Protein AF-A0A4Q2KA83-F1 (afdb_monomer_lite)

Structure (mmCIF, N/CA/C/O backbone):
data_AF-A0A4Q2KA83-F1
#
_entry.id   AF-A0A4Q2KA83-F1
#
loop_
_atom_site.group_PDB
_atom_site.id
_atom_site.type_symbol
_atom_site.label_atom_id
_atom_site.label_alt_id
_atom_site.label_comp_id
_atom_site.label_asym_id
_atom_site.label_entity_id
_atom_site.label_seq_id
_atom_site.pdbx_PDB_ins_code
_atom_site.Cartn_x
_atom_site.Cartn_y
_atom_site.Cartn_z
_atom_site.occupancy
_atom_site.B_iso_or_equiv
_atom_site.auth_seq_id
_atom_site.auth_comp_id
_atom_site.auth_asym_id
_atom_site.auth_atom_id
_atom_site.pdbx_PDB_model_num
ATOM 1 N N . MET A 1 1 ? 27.062 -1.670 -11.079 1.00 47.41 1 MET A N 1
ATOM 2 C CA . MET A 1 1 ? 25.617 -1.545 -11.337 1.00 47.41 1 MET A CA 1
ATOM 3 C C . MET A 1 1 ? 24.954 -1.824 -10.014 1.00 47.41 1 MET A C 1
ATOM 5 O O . MET A 1 1 ? 25.107 -2.938 -9.535 1.00 47.41 1 MET A O 1
ATOM 9 N N . GLU A 1 2 ? 24.366 -0.816 -9.377 1.00 54.44 2 GLU A N 1
ATOM 10 C CA . GLU A 1 2 ? 23.430 -1.091 -8.283 1.00 54.44 2 GLU A CA 1
ATOM 11 C C . GLU A 1 2 ? 22.250 -1.858 -8.882 1.00 54.44 2 GLU A C 1
ATOM 13 O O . GLU A 1 2 ? 21.770 -1.502 -9.960 1.00 54.44 2 GLU A O 1
ATOM 18 N N . GLU A 1 3 ? 21.864 -2.963 -8.250 1.00 69.00 3 GLU A N 1
ATOM 19 C CA . GLU A 1 3 ? 20.617 -3.635 -8.596 1.00 69.00 3 GLU A CA 1
ATOM 20 C C . GLU A 1 3 ? 19.465 -2.699 -8.233 1.00 69.00 3 GLU A C 1
ATOM 22 O O . GLU A 1 3 ? 19.404 -2.159 -7.127 1.00 69.00 3 GLU A O 1
ATOM 27 N N . GLU A 1 4 ? 18.585 -2.461 -9.197 1.00 82.00 4 GLU A N 1
ATOM 28 C CA . GLU A 1 4 ? 17.414 -1.621 -9.000 1.00 82.00 4 GLU A CA 1
ATOM 29 C C . GLU A 1 4 ? 16.445 -2.302 -8.025 1.00 82.00 4 GLU A C 1
ATOM 31 O O . GLU A 1 4 ? 16.176 -3.500 -8.143 1.00 82.00 4 GLU A O 1
ATOM 36 N N . LYS A 1 5 ? 15.947 -1.547 -7.038 1.00 89.44 5 LYS A N 1
ATOM 37 C CA . LYS A 1 5 ? 1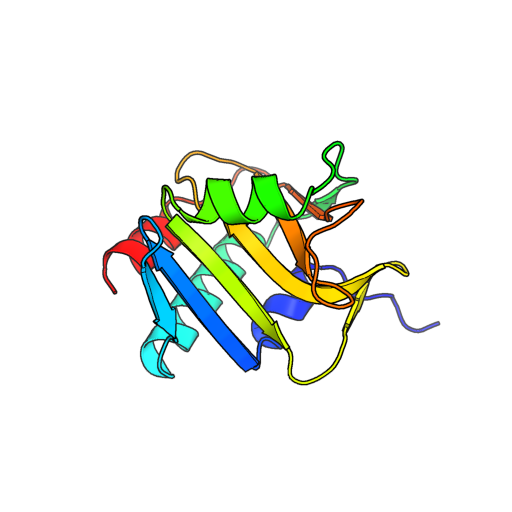5.073 -2.084 -5.988 1.00 89.44 5 LYS A CA 1
ATOM 38 C C . LYS A 1 5 ? 13.715 -2.517 -6.557 1.00 89.44 5 LYS A C 1
ATOM 40 O O . LYS A 1 5 ? 13.082 -1.766 -7.298 1.00 89.44 5 LYS A O 1
AT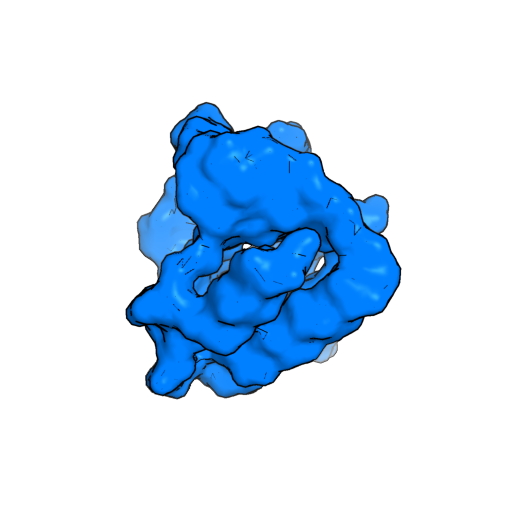OM 45 N N . ASP A 1 6 ? 13.236 -3.688 -6.140 1.00 92.94 6 ASP A N 1
ATOM 46 C CA . ASP A 1 6 ? 11.855 -4.151 -6.345 1.00 92.94 6 ASP A CA 1
ATOM 47 C C . ASP A 1 6 ? 10.888 -3.311 -5.497 1.00 92.94 6 ASP A C 1
ATOM 49 O O . ASP A 1 6 ? 11.220 -2.900 -4.381 1.00 92.94 6 ASP A O 1
ATOM 53 N N . ILE A 1 7 ? 9.673 -3.078 -5.998 1.00 94.94 7 ILE A N 1
ATOM 54 C CA . ILE A 1 7 ? 8.682 -2.217 -5.348 1.00 94.94 7 ILE A CA 1
ATOM 55 C C . ILE A 1 7 ? 8.394 -2.602 -3.889 1.00 94.94 7 ILE A C 1
ATOM 57 O O . ILE A 1 7 ? 8.199 -1.718 -3.051 1.00 94.94 7 ILE A O 1
ATOM 61 N N . LYS A 1 8 ? 8.426 -3.897 -3.538 1.00 94.75 8 LYS A N 1
ATOM 62 C CA . LYS A 1 8 ? 8.168 -4.333 -2.152 1.00 94.75 8 LYS A CA 1
ATOM 63 C C . LYS A 1 8 ? 9.259 -3.895 -1.173 1.00 94.75 8 LYS A C 1
ATOM 65 O O . LYS A 1 8 ? 8.997 -3.746 0.018 1.00 94.75 8 LYS A O 1
ATOM 70 N N . GLN A 1 9 ? 10.474 -3.640 -1.664 1.00 95.56 9 GLN A N 1
ATOM 71 C CA . GLN A 1 9 ? 11.595 -3.188 -0.834 1.00 95.56 9 GLN A CA 1
ATOM 72 C C . GLN A 1 9 ? 11.402 -1.754 -0.325 1.00 95.56 9 GLN A C 1
ATOM 74 O O . GLN A 1 9 ? 12.042 -1.373 0.649 1.00 95.56 9 GLN A O 1
ATOM 79 N N . PHE A 1 10 ? 10.479 -0.986 -0.913 1.00 96.62 10 PHE A N 1
ATOM 80 C CA . PHE A 1 10 ? 10.123 0.352 -0.440 1.00 96.62 10 PHE A CA 1
ATOM 81 C C . PHE A 1 10 ? 9.083 0.337 0.686 1.00 96.62 10 PHE A C 1
ATOM 83 O O . PHE A 1 10 ? 8.848 1.365 1.311 1.00 96.62 10 PHE A O 1
ATOM 90 N N . PHE A 1 11 ? 8.427 -0.783 0.994 1.00 96.88 11 PHE A N 1
ATOM 91 C CA . PHE A 1 11 ? 7.442 -0.825 2.084 1.00 96.88 11 PHE A CA 1
ATOM 92 C C . PHE A 1 11 ? 7.999 -0.409 3.458 1.00 96.88 11 PHE A C 1
ATOM 94 O O . PHE A 1 11 ? 7.373 0.441 4.098 1.00 96.88 11 PHE A O 1
ATOM 101 N N . PRO A 1 12 ? 9.156 -0.922 3.928 1.00 95.88 12 PRO A N 1
ATOM 102 C CA . PRO A 1 12 ? 9.708 -0.519 5.224 1.00 95.88 12 PRO A CA 1
ATOM 103 C C . PRO A 1 12 ? 10.216 0.931 5.254 1.00 95.88 12 PRO A C 1
ATOM 105 O O . PRO A 1 12 ? 10.425 1.473 6.337 1.00 95.88 12 PRO A O 1
ATOM 108 N N . GLU A 1 13 ? 10.405 1.559 4.090 1.00 96.31 13 GLU A N 1
ATOM 109 C CA . GLU A 1 13 ? 10.907 2.933 3.952 1.00 96.31 13 GLU A CA 1
ATOM 110 C C . GLU A 1 13 ? 9.791 3.987 4.069 1.00 96.31 13 GLU A C 1
ATOM 112 O O . GLU A 1 13 ? 10.069 5.185 4.103 1.00 96.31 13 GLU A O 1
ATOM 117 N N . ALA A 1 14 ? 8.527 3.558 4.159 1.00 97.38 14 ALA A N 1
ATOM 118 C CA . ALA A 1 14 ? 7.394 4.456 4.329 1.00 97.38 14 ALA A CA 1
ATOM 119 C C . ALA A 1 14 ? 7.502 5.239 5.649 1.00 97.38 14 ALA A C 1
ATOM 121 O O . ALA A 1 14 ? 7.487 4.673 6.749 1.00 97.38 14 ALA A O 1
ATOM 122 N N . GLU A 1 15 ? 7.553 6.564 5.545 1.00 97.19 15 GLU A N 1
ATOM 123 C CA . GLU A 1 15 ? 7.587 7.458 6.700 1.00 97.19 15 GLU A CA 1
ATOM 124 C C . GLU A 1 15 ? 6.237 7.435 7.423 1.00 97.19 15 GLU A C 1
ATOM 126 O O . GLU A 1 15 ? 6.157 7.225 8.642 1.00 97.19 15 GLU A O 1
ATOM 131 N N . THR A 1 16 ? 5.164 7.576 6.643 1.00 98.00 16 THR A N 1
ATOM 132 C CA . THR A 1 16 ? 3.787 7.599 7.133 1.00 98.00 16 THR A CA 1
ATOM 133 C C . THR A 1 16 ? 2.974 6.492 6.477 1.00 98.00 16 THR A C 1
ATOM 135 O O . THR A 1 16 ? 2.979 6.344 5.258 1.00 98.00 16 THR A O 1
ATOM 138 N N . ILE A 1 17 ? 2.232 5.739 7.294 1.00 98.44 17 ILE A N 1
ATOM 139 C CA . ILE A 1 17 ? 1.230 4.781 6.819 1.00 98.44 17 ILE A CA 1
ATOM 140 C C . ILE A 1 17 ? -0.148 5.309 7.189 1.00 98.44 17 ILE A C 1
ATOM 142 O O . ILE A 1 17 ? -0.424 5.576 8.363 1.00 98.44 17 ILE A O 1
ATOM 146 N N . ILE A 1 18 ? -1.006 5.447 6.187 1.00 98.50 18 ILE A N 1
ATOM 147 C CA . ILE A 1 18 ? -2.374 5.934 6.331 1.00 98.50 18 ILE A CA 1
ATOM 148 C C . ILE A 1 18 ? -3.306 4.776 5.999 1.00 98.50 18 ILE A C 1
ATOM 150 O O . ILE A 1 18 ? -3.222 4.182 4.926 1.00 98.50 18 ILE A O 1
ATOM 154 N N . LEU A 1 19 ? -4.189 4.459 6.938 1.00 98.38 19 LEU A N 1
ATOM 155 C CA . LEU A 1 19 ? -5.270 3.508 6.744 1.00 98.38 19 LEU A CA 1
ATOM 156 C C . LEU A 1 19 ? -6.526 4.270 6.350 1.00 98.38 19 LEU A C 1
ATOM 158 O O . LEU A 1 19 ? -6.944 5.171 7.075 1.00 98.38 19 LEU A O 1
ATOM 162 N N . LEU A 1 20 ? -7.131 3.886 5.232 1.00 97.88 20 LEU A N 1
ATOM 163 C CA . LEU A 1 20 ? -8.424 4.395 4.805 1.00 97.88 20 LEU A CA 1
ATOM 164 C C . LEU A 1 20 ? -9.456 3.283 4.942 1.00 97.88 20 LEU A C 1
ATOM 166 O O . LEU A 1 20 ? -9.227 2.162 4.486 1.00 97.88 20 LEU A O 1
ATOM 170 N N . ARG A 1 21 ? -10.586 3.586 5.581 1.00 96.12 21 ARG A N 1
ATOM 171 C CA . ARG A 1 21 ? -11.755 2.699 5.623 1.00 96.12 21 ARG A CA 1
ATOM 172 C C . ARG A 1 21 ? -12.987 3.492 5.255 1.00 96.12 21 ARG A C 1
ATOM 174 O O . ARG A 1 21 ? -13.309 4.447 5.960 1.00 96.12 21 ARG A O 1
ATOM 181 N N . GLU A 1 22 ? -13.648 3.104 4.169 1.00 92.50 22 GLU A N 1
ATOM 182 C CA . GLU A 1 22 ? -14.869 3.770 3.692 1.00 92.50 22 GLU A CA 1
ATOM 183 C C . GLU A 1 22 ? -14.695 5.306 3.628 1.00 92.50 22 GLU A C 1
ATOM 185 O O . GLU A 1 22 ? -15.485 6.073 4.180 1.00 92.50 22 GLU A O 1
ATOM 190 N N . GLY A 1 23 ? -13.569 5.757 3.056 1.00 90.94 23 GLY A N 1
ATOM 191 C CA . GLY A 1 23 ? -13.215 7.177 2.919 1.00 90.94 23 GLY A CA 1
ATOM 192 C C . GLY A 1 23 ? -12.681 7.869 4.179 1.00 90.94 23 GLY A C 1
ATOM 193 O O . GLY A 1 23 ? -12.242 9.014 4.100 1.00 90.94 23 GLY A O 1
ATOM 194 N N . THR A 1 24 ? -12.666 7.204 5.337 1.00 95.81 24 THR A N 1
ATOM 195 C CA . THR A 1 24 ? -12.111 7.774 6.575 1.00 95.81 24 THR A CA 1
ATOM 196 C C . THR A 1 24 ? -10.624 7.473 6.693 1.00 95.81 24 THR A C 1
ATOM 198 O O . THR A 1 24 ? -10.238 6.308 6.774 1.00 95.81 24 THR A O 1
ATOM 201 N N . GLU A 1 25 ? -9.796 8.516 6.761 1.00 96.94 25 GLU A N 1
ATOM 202 C CA . GLU A 1 25 ? -8.343 8.396 6.904 1.00 96.94 25 GLU A CA 1
ATOM 203 C C . GLU A 1 25 ? -7.896 8.370 8.373 1.00 96.94 25 GLU A C 1
ATOM 205 O O . GLU A 1 25 ? -8.345 9.160 9.207 1.00 96.94 25 GLU A O 1
ATOM 210 N N . LYS A 1 26 ? -6.949 7.482 8.682 1.00 97.75 26 LYS A N 1
ATOM 211 C CA . LYS A 1 26 ? -6.273 7.389 9.978 1.00 97.75 26 LYS A CA 1
ATOM 212 C C . LYS A 1 26 ? -4.777 7.187 9.767 1.00 97.75 26 LYS A C 1
ATOM 214 O O . LYS A 1 26 ? -4.345 6.142 9.283 1.00 97.75 26 LYS A O 1
ATOM 219 N N . ILE A 1 27 ? -3.979 8.163 10.194 1.00 98.19 27 ILE A N 1
ATOM 220 C CA . ILE A 1 27 ? -2.520 8.013 10.274 1.00 98.19 27 ILE A CA 1
ATOM 221 C C . ILE A 1 27 ? -2.190 7.011 11.387 1.00 98.19 27 ILE A C 1
ATOM 223 O O . ILE A 1 27 ? -2.665 7.139 12.520 1.00 98.19 27 ILE A O 1
ATOM 227 N N . LEU A 1 28 ? -1.388 5.996 11.071 1.00 98.00 28 LEU A N 1
ATOM 228 C CA . LEU A 1 28 ? -1.022 4.958 12.026 1.00 98.00 28 LEU A CA 1
ATOM 229 C C . LEU A 1 28 ? 0.125 5.420 12.930 1.00 98.00 28 LEU A C 1
ATOM 231 O O . LEU A 1 28 ? 1.198 5.791 12.462 1.00 98.00 28 LEU A O 1
ATOM 235 N N . GLY A 1 29 ? -0.083 5.325 14.246 1.00 97.62 29 GLY A N 1
ATOM 236 C CA . GLY A 1 29 ? 0.989 5.484 15.231 1.00 97.62 29 GLY A CA 1
ATOM 237 C C . GLY A 1 29 ? 1.998 4.331 15.184 1.00 97.62 29 GLY A C 1
ATOM 238 O O . GLY A 1 29 ? 1.732 3.277 14.605 1.00 97.62 29 GLY A O 1
ATOM 239 N N . GLU A 1 30 ? 3.139 4.497 15.852 1.00 96.06 30 GLU A N 1
ATOM 240 C CA . GLU A 1 30 ? 4.299 3.598 15.748 1.00 96.06 30 GLU A CA 1
ATOM 241 C C . GLU A 1 30 ? 3.966 2.108 15.957 1.00 96.06 30 GLU A C 1
ATOM 243 O O . GLU A 1 30 ? 4.348 1.262 15.146 1.00 96.06 30 GLU A O 1
ATOM 248 N N . THR A 1 31 ? 3.212 1.774 17.010 1.00 96.88 31 THR A N 1
ATOM 249 C CA . THR A 1 31 ? 2.827 0.385 17.311 1.00 96.88 31 THR A CA 1
ATOM 250 C C . THR A 1 31 ? 1.964 -0.226 16.209 1.00 96.88 31 THR A C 1
ATOM 252 O O . THR A 1 31 ? 2.175 -1.375 15.824 1.00 96.88 31 THR A O 1
ATOM 255 N N . ALA A 1 32 ? 0.993 0.531 15.689 1.00 97.56 32 ALA A N 1
ATOM 256 C CA . ALA A 1 32 ? 0.138 0.079 14.596 1.00 97.56 32 ALA A CA 1
ATOM 257 C C . ALA A 1 32 ? 0.947 -0.067 13.300 1.00 97.56 32 ALA A C 1
ATOM 259 O O . ALA A 1 32 ? 0.832 -1.083 12.620 1.00 97.56 32 ALA A O 1
ATOM 260 N N . ARG A 1 33 ? 1.835 0.894 13.018 1.00 97.31 33 ARG A N 1
ATOM 261 C CA . ARG A 1 33 ? 2.735 0.879 11.860 1.00 97.31 33 ARG A CA 1
ATOM 262 C C . ARG A 1 33 ? 3.607 -0.376 11.839 1.00 97.31 33 ARG A C 1
ATOM 264 O O . ARG A 1 33 ? 3.656 -1.058 10.825 1.00 97.31 33 ARG A O 1
ATOM 271 N N . LYS A 1 34 ? 4.235 -0.727 12.968 1.00 97.00 34 LYS A N 1
ATOM 272 C CA . LYS A 1 34 ? 5.065 -1.941 13.100 1.00 97.00 34 LYS A CA 1
ATOM 273 C C . LYS A 1 34 ? 4.281 -3.222 12.803 1.00 97.00 34 LYS A C 1
ATOM 275 O O . LYS A 1 34 ? 4.779 -4.081 12.084 1.00 97.00 34 LYS A O 1
ATOM 280 N N . LYS A 1 35 ? 3.051 -3.337 13.319 1.00 97.69 35 LYS A N 1
ATOM 281 C CA . LYS A 1 35 ? 2.179 -4.494 13.050 1.00 97.69 35 LYS A CA 1
ATOM 282 C C . LYS A 1 35 ? 1.821 -4.604 11.570 1.00 97.69 35 LYS A C 1
ATOM 284 O O . LYS A 1 35 ? 1.911 -5.686 11.005 1.00 97.69 35 LYS A O 1
ATOM 289 N N . VAL A 1 36 ? 1.444 -3.484 10.951 1.00 98.06 36 VAL A N 1
ATOM 290 C CA . VAL A 1 36 ? 1.083 -3.440 9.529 1.00 98.06 36 VAL A CA 1
ATOM 291 C C . VAL A 1 36 ? 2.278 -3.771 8.644 1.00 98.06 36 VAL A C 1
ATOM 293 O O . VAL A 1 36 ? 2.136 -4.597 7.753 1.00 98.06 36 VAL A O 1
ATOM 296 N N . LEU A 1 37 ? 3.454 -3.199 8.913 1.00 97.44 37 LEU A N 1
ATOM 297 C CA . LEU A 1 37 ? 4.673 -3.502 8.157 1.00 97.44 37 LEU A CA 1
ATOM 298 C C . LEU A 1 37 ? 5.065 -4.974 8.269 1.00 97.44 37 LEU A C 1
ATOM 300 O O . LEU A 1 37 ? 5.343 -5.595 7.254 1.00 97.44 37 LEU A O 1
ATOM 304 N N . SER A 1 38 ? 5.013 -5.552 9.471 1.00 97.38 38 SER A N 1
ATOM 305 C CA . SER A 1 38 ? 5.307 -6.976 9.667 1.00 97.38 38 SER A CA 1
ATOM 306 C C . SER A 1 38 ? 4.326 -7.883 8.913 1.00 97.38 38 SER A C 1
ATOM 308 O O . SER A 1 38 ? 4.742 -8.869 8.305 1.00 97.38 38 SER A O 1
ATOM 310 N N . ALA A 1 39 ? 3.033 -7.541 8.903 1.00 97.75 39 ALA A N 1
ATOM 311 C CA . ALA A 1 39 ? 2.031 -8.277 8.135 1.00 97.75 39 ALA A CA 1
ATOM 312 C C . ALA A 1 39 ? 2.229 -8.119 6.620 1.00 97.75 39 ALA A C 1
ATOM 314 O O . ALA A 1 39 ? 2.120 -9.095 5.884 1.00 97.75 39 ALA A O 1
ATOM 315 N N . LEU A 1 40 ? 2.555 -6.909 6.160 1.00 96.88 40 LEU A N 1
ATOM 316 C CA . LEU A 1 40 ? 2.828 -6.599 4.757 1.00 96.88 40 LEU A CA 1
ATOM 317 C C . LEU A 1 40 ? 4.089 -7.318 4.252 1.00 96.88 40 LEU A C 1
ATOM 319 O O . LEU A 1 40 ? 4.067 -7.890 3.165 1.00 96.88 40 LEU A O 1
ATOM 323 N N . GLU A 1 41 ? 5.159 -7.345 5.046 1.00 95.31 41 GLU A N 1
ATOM 324 C CA . GLU A 1 41 ? 6.395 -8.083 4.758 1.00 95.31 41 GLU A CA 1
ATOM 325 C C . GLU A 1 41 ? 6.128 -9.588 4.673 1.00 95.31 41 GLU A C 1
ATOM 327 O O . GLU A 1 41 ? 6.452 -10.207 3.666 1.00 95.31 41 GLU A O 1
ATOM 332 N N . SER A 1 42 ? 5.437 -10.155 5.667 1.00 95.88 42 SER A N 1
ATOM 333 C CA . SER A 1 42 ? 5.084 -11.584 5.667 1.00 95.88 42 SER A CA 1
ATOM 334 C C . SER A 1 42 ? 4.206 -11.956 4.467 1.00 95.88 42 SER A C 1
ATOM 336 O O . SER A 1 42 ? 4.421 -12.980 3.827 1.00 95.88 42 SER A O 1
ATOM 338 N N . MET A 1 43 ? 3.227 -11.109 4.129 1.00 96.69 43 MET A N 1
ATOM 339 C CA . MET A 1 43 ? 2.353 -11.300 2.967 1.00 96.69 43 MET A CA 1
ATOM 340 C C . MET A 1 43 ? 3.133 -11.246 1.647 1.00 96.69 43 MET A C 1
ATOM 342 O O . MET A 1 43 ? 2.784 -11.949 0.703 1.00 96.69 43 MET A O 1
ATOM 346 N N . SER A 1 44 ? 4.175 -10.413 1.568 1.00 96.06 44 SER A N 1
ATOM 347 C CA . SER A 1 44 ? 4.916 -10.142 0.331 1.00 96.06 44 SER A CA 1
ATOM 348 C C . SER A 1 44 ? 6.269 -10.853 0.217 1.00 96.06 44 SER A C 1
ATOM 350 O O . SER A 1 44 ? 6.969 -10.645 -0.774 1.00 96.06 44 SER A O 1
ATOM 352 N N . GLU A 1 45 ? 6.621 -11.727 1.164 1.00 94.81 45 GLU A N 1
ATOM 353 C CA . GLU A 1 45 ? 7.919 -12.417 1.232 1.00 94.81 45 GLU A CA 1
ATOM 354 C C . GLU A 1 45 ? 8.283 -13.115 -0.089 1.00 94.81 45 GLU A C 1
ATOM 356 O O . GLU A 1 45 ? 9.359 -12.896 -0.646 1.00 94.81 45 GLU A O 1
ATOM 361 N N . ASN A 1 46 ? 7.349 -13.897 -0.636 1.00 94.94 46 ASN A N 1
ATOM 362 C CA . ASN A 1 46 ? 7.524 -14.632 -1.894 1.00 94.94 46 ASN A CA 1
ATOM 363 C C . ASN A 1 46 ? 6.940 -13.898 -3.108 1.00 94.94 46 ASN A C 1
ATOM 365 O O . ASN A 1 46 ? 6.888 -14.449 -4.212 1.00 94.94 46 ASN A O 1
ATOM 369 N N . ALA A 1 47 ? 6.467 -12.670 -2.908 1.00 96.38 47 ALA A N 1
ATOM 370 C CA . ALA A 1 47 ? 5.769 -11.943 -3.942 1.00 96.38 47 ALA A CA 1
ATOM 371 C C . ALA A 1 47 ? 6.731 -11.449 -5.023 1.00 96.38 47 ALA A C 1
ATOM 373 O O . ALA A 1 47 ? 7.879 -11.072 -4.754 1.00 96.38 47 ALA A O 1
ATOM 374 N N . VAL A 1 48 ? 6.246 -11.417 -6.258 1.00 95.56 48 VAL A N 1
ATOM 375 C CA . VAL A 1 48 ? 7.019 -10.947 -7.407 1.00 95.56 48 VAL A CA 1
ATOM 376 C C . VAL A 1 48 ? 6.350 -9.742 -8.036 1.00 95.56 48 VAL A C 1
ATOM 378 O O . VAL A 1 48 ? 5.134 -9.717 -8.246 1.00 95.56 48 VAL A O 1
ATOM 381 N N . GLN A 1 49 ? 7.159 -8.742 -8.363 1.00 94.75 49 GLN A N 1
ATOM 382 C CA . GLN A 1 49 ? 6.704 -7.636 -9.178 1.00 94.75 49 GLN A CA 1
ATOM 383 C C . GLN A 1 49 ? 6.464 -8.125 -10.610 1.00 94.75 49 GLN A C 1
ATOM 385 O O . GLN A 1 49 ? 7.339 -8.710 -11.249 1.00 94.75 49 GLN A O 1
ATOM 390 N N . MET A 1 50 ? 5.265 -7.868 -11.121 1.00 90.94 50 MET A N 1
ATOM 391 C CA . MET A 1 50 ? 4.869 -8.147 -12.497 1.00 90.94 50 MET A CA 1
ATOM 392 C C . MET A 1 50 ? 4.498 -6.834 -13.197 1.00 90.94 50 MET A C 1
ATOM 394 O O . MET A 1 50 ? 4.138 -5.853 -12.536 1.00 90.94 50 MET A O 1
ATOM 398 N N . PRO A 1 51 ? 4.538 -6.785 -14.539 1.00 84.19 51 PRO A N 1
ATOM 399 C CA . PRO A 1 51 ? 3.976 -5.662 -15.274 1.00 84.19 51 PRO A CA 1
ATOM 400 C C . PRO A 1 51 ? 2.496 -5.483 -14.918 1.00 84.19 51 PRO A C 1
ATOM 402 O O . PRO A 1 51 ? 1.700 -6.408 -15.089 1.00 84.19 51 PRO A O 1
ATOM 405 N N . ALA A 1 52 ? 2.116 -4.299 -14.437 1.00 85.75 52 ALA A N 1
ATOM 406 C CA . ALA A 1 52 ? 0.708 -3.981 -14.260 1.00 85.75 52 ALA A CA 1
ATOM 407 C C . ALA A 1 52 ? 0.054 -3.796 -15.630 1.00 85.75 52 ALA A C 1
ATOM 409 O O . ALA A 1 52 ? 0.524 -3.019 -16.463 1.00 85.75 52 ALA A O 1
ATOM 410 N N . PHE A 1 53 ? -1.059 -4.489 -15.850 1.00 74.69 53 PHE A N 1
ATOM 411 C CA . PHE A 1 53 ? -1.907 -4.255 -17.019 1.00 74.69 53 PHE A CA 1
ATOM 412 C C . PHE A 1 53 ? -2.840 -3.050 -16.818 1.00 74.69 53 PHE A C 1
ATOM 414 O O . PHE A 1 53 ? -3.344 -2.494 -17.791 1.00 74.69 53 PHE A O 1
ATOM 421 N N . GLY A 1 54 ? -3.067 -2.648 -15.563 1.00 78.44 54 GLY A N 1
ATOM 422 C CA . GLY A 1 54 ? -3.901 -1.510 -15.195 1.00 78.44 54 GLY A CA 1
ATOM 423 C C . GLY A 1 54 ? -3.149 -0.179 -15.207 1.00 78.44 54 GLY A C 1
ATOM 424 O O . GLY A 1 54 ? -1.939 -0.115 -14.980 1.00 78.44 54 GLY A O 1
ATOM 425 N N . VAL A 1 55 ? -3.903 0.894 -15.433 1.00 89.25 55 VAL A N 1
ATOM 426 C CA . VAL A 1 55 ? -3.455 2.274 -15.223 1.00 89.25 55 VAL A CA 1
ATOM 427 C C . VAL A 1 55 ? -4.312 2.923 -14.145 1.00 89.25 55 VAL A C 1
ATOM 429 O O . VAL A 1 55 ? -5.512 2.659 -14.069 1.00 89.25 55 VAL A O 1
ATOM 432 N N . SER A 1 56 ? -3.709 3.778 -13.327 1.00 91.69 56 SER A N 1
ATOM 433 C CA . SER A 1 56 ? -4.437 4.638 -12.403 1.00 91.69 56 SER A CA 1
ATOM 434 C C . SER A 1 56 ? -4.890 5.916 -13.106 1.00 91.69 56 SER A C 1
ATOM 436 O O . SER A 1 56 ? -4.200 6.482 -13.962 1.00 91.69 56 SER A O 1
ATOM 438 N N . ILE A 1 57 ? -6.090 6.357 -12.737 1.00 94.69 57 ILE A N 1
ATOM 439 C CA . ILE A 1 57 ? -6.664 7.654 -13.095 1.00 94.69 57 ILE A CA 1
ATOM 440 C C . ILE A 1 57 ? -7.025 8.326 -11.777 1.00 94.69 57 ILE A C 1
ATOM 442 O O . ILE A 1 57 ? -7.712 7.712 -10.960 1.00 94.69 57 ILE A O 1
ATOM 446 N N . ASP A 1 58 ? -6.564 9.557 -11.563 1.00 96.88 58 ASP A N 1
ATOM 447 C CA . ASP A 1 58 ? -6.555 10.178 -10.233 1.00 96.88 58 ASP A CA 1
ATOM 448 C C . ASP A 1 58 ? -7.950 10.241 -9.601 1.00 96.88 58 ASP A C 1
ATOM 450 O O . ASP A 1 58 ? -8.160 9.719 -8.506 1.00 96.88 58 ASP A O 1
ATOM 454 N N . GLU A 1 59 ? -8.926 10.779 -10.335 1.00 97.06 59 GLU A N 1
ATOM 455 C CA . GLU A 1 59 ? -10.306 10.903 -9.862 1.00 97.06 59 GLU A CA 1
ATOM 456 C C . GLU A 1 59 ? -10.927 9.541 -9.516 1.00 97.06 59 GLU A C 1
ATOM 458 O O . GLU A 1 59 ? -11.562 9.397 -8.472 1.00 97.06 59 GLU A O 1
ATOM 463 N N . LEU A 1 60 ? -10.715 8.525 -10.361 1.00 96.06 60 LEU A N 1
ATOM 464 C CA . LEU A 1 60 ? -11.255 7.182 -10.131 1.00 96.06 60 LEU A CA 1
ATOM 465 C C . LEU A 1 60 ? -10.584 6.513 -8.932 1.00 96.06 60 LEU A C 1
ATOM 467 O O . LEU A 1 60 ? -11.271 5.989 -8.068 1.00 96.06 60 LEU A O 1
ATOM 471 N N . THR A 1 61 ? -9.260 6.619 -8.832 1.00 96.19 61 THR A N 1
ATOM 472 C CA . THR A 1 61 ? -8.481 6.039 -7.730 1.00 96.19 61 THR A CA 1
ATOM 473 C C . THR A 1 61 ? -8.929 6.624 -6.390 1.00 96.19 61 THR A C 1
ATOM 475 O O . THR A 1 61 ? -9.217 5.890 -5.448 1.00 96.19 61 THR A O 1
ATOM 478 N N . ARG A 1 62 ? -9.074 7.954 -6.310 1.00 96.56 62 ARG A N 1
ATOM 479 C CA . ARG A 1 62 ? -9.558 8.642 -5.100 1.00 96.56 62 ARG A CA 1
ATOM 480 C C . ARG A 1 62 ? -11.009 8.310 -4.773 1.00 96.56 62 ARG A C 1
ATOM 482 O O . ARG A 1 62 ? -11.377 8.266 -3.600 1.00 96.56 62 ARG A O 1
ATOM 489 N N . LYS A 1 63 ? -11.840 8.098 -5.796 1.00 97.00 63 LYS A N 1
ATOM 490 C CA . LYS A 1 63 ? -13.230 7.668 -5.633 1.00 97.00 63 LYS A CA 1
ATOM 491 C C . LYS A 1 63 ? -13.317 6.240 -5.101 1.00 97.00 63 LYS A C 1
ATOM 493 O O . LYS A 1 63 ? -14.155 5.985 -4.240 1.00 97.00 63 LYS A O 1
ATOM 498 N N . ASP A 1 64 ? -12.460 5.339 -5.566 1.00 95.62 64 ASP A N 1
ATOM 499 C CA . ASP A 1 64 ? -12.415 3.956 -5.090 1.00 95.62 64 ASP A CA 1
ATOM 500 C C . ASP A 1 64 ? -11.917 3.884 -3.639 1.00 95.62 64 ASP A C 1
ATOM 502 O O . ASP A 1 64 ? -12.484 3.143 -2.843 1.00 95.62 64 ASP A O 1
ATOM 506 N N . MET A 1 65 ? -10.988 4.763 -3.236 1.00 96.00 65 MET A N 1
ATOM 507 C CA . MET A 1 65 ? -10.564 4.936 -1.833 1.00 96.00 65 MET A CA 1
ATOM 508 C C . MET A 1 65 ? -11.687 5.369 -0.874 1.00 96.00 65 MET A C 1
ATOM 510 O O . MET A 1 65 ? -11.538 5.255 0.344 1.00 96.00 65 MET A O 1
ATOM 514 N N . GLN A 1 66 ? -12.820 5.861 -1.390 1.00 97.00 66 GLN A N 1
ATOM 515 C CA . GLN A 1 66 ? -13.998 6.146 -0.562 1.00 97.00 66 GLN A CA 1
ATOM 516 C C . GLN A 1 66 ? -14.727 4.875 -0.111 1.00 97.00 66 GLN A C 1
ATOM 518 O O . GLN A 1 66 ? -15.703 4.971 0.629 1.00 97.00 66 GLN A O 1
ATOM 523 N N . LYS A 1 67 ? -14.291 3.697 -0.568 1.00 95.62 67 LYS A N 1
ATOM 524 C CA . LYS A 1 67 ? -14.912 2.404 -0.291 1.00 95.62 67 LYS A CA 1
ATOM 525 C C . LYS A 1 67 ? -13.859 1.374 0.096 1.00 95.62 67 LYS A C 1
ATOM 527 O O . LYS A 1 67 ? -12.715 1.452 -0.348 1.00 95.62 67 LYS A O 1
ATOM 532 N N . GLY A 1 68 ? -14.257 0.390 0.894 1.00 95.69 68 GLY A N 1
ATOM 533 C CA . GLY A 1 68 ? -13.381 -0.712 1.274 1.00 95.69 68 GLY A CA 1
ATOM 534 C C . GLY A 1 68 ? -12.256 -0.283 2.215 1.00 95.69 68 GLY A C 1
ATOM 535 O O . GLY A 1 68 ? -12.370 0.700 2.956 1.00 95.69 68 GLY A O 1
ATOM 536 N N . VAL A 1 69 ? -11.168 -1.055 2.204 1.00 98.00 69 VAL A N 1
ATOM 537 C CA . VAL A 1 69 ? -10.004 -0.870 3.080 1.00 98.00 69 VAL A CA 1
ATOM 538 C C . VAL A 1 69 ? -8.772 -0.627 2.223 1.00 98.00 69 VAL A C 1
ATOM 540 O O . VAL A 1 69 ? -8.405 -1.477 1.420 1.00 98.00 69 VAL A O 1
ATOM 543 N N . TRP A 1 70 ? -8.111 0.510 2.416 1.00 98.38 70 TRP A N 1
ATOM 544 C CA . TRP A 1 70 ? 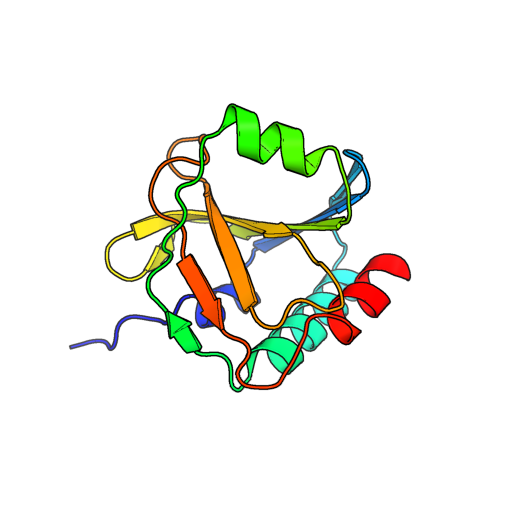-6.914 0.886 1.668 1.00 98.38 70 TRP A CA 1
ATOM 545 C C . TRP A 1 70 ? -5.755 1.218 2.595 1.00 98.38 70 TRP A C 1
ATOM 547 O O . TRP A 1 70 ? -5.939 1.702 3.716 1.00 98.38 70 TRP A O 1
ATOM 557 N N . LEU A 1 71 ? -4.546 1.020 2.082 1.00 98.31 71 LEU A N 1
ATOM 558 C CA . LEU A 1 71 ? -3.323 1.552 2.664 1.00 98.31 71 LEU A CA 1
ATOM 559 C C . LEU A 1 71 ? -2.683 2.552 1.710 1.00 98.31 71 LEU A C 1
ATOM 561 O O . LEU A 1 71 ? -2.591 2.298 0.511 1.00 98.31 71 LEU A O 1
ATOM 565 N N . ARG A 1 72 ? -2.205 3.665 2.270 1.00 98.31 72 ARG A N 1
ATOM 566 C CA . ARG A 1 72 ? -1.289 4.605 1.617 1.00 98.31 72 ARG A CA 1
ATOM 567 C C . ARG A 1 72 ? 0.035 4.615 2.375 1.00 98.31 72 ARG A C 1
ATOM 569 O O . ARG A 1 72 ? 0.054 4.759 3.600 1.00 98.31 72 ARG A O 1
ATOM 576 N N . LEU A 1 73 ? 1.127 4.455 1.642 1.00 98.44 73 LEU A N 1
ATOM 577 C CA . LEU A 1 73 ? 2.506 4.482 2.116 1.00 98.44 73 LEU A CA 1
ATOM 578 C C . LEU A 1 73 ? 3.155 5.754 1.576 1.00 98.44 73 LEU A C 1
ATOM 580 O O . LEU A 1 73 ? 3.433 5.827 0.382 1.00 98.44 73 LEU A O 1
ATOM 584 N N . SER A 1 74 ? 3.346 6.758 2.430 1.00 98.12 74 SER A N 1
ATOM 585 C CA . SER A 1 74 ? 3.941 8.044 2.054 1.00 98.12 74 SER A CA 1
ATOM 586 C C . SER A 1 74 ? 5.415 8.083 2.425 1.00 98.12 74 SER A C 1
ATOM 588 O O . SER A 1 74 ? 5.806 7.630 3.506 1.00 98.12 74 SER A O 1
ATOM 590 N N . TYR A 1 75 ? 6.212 8.678 1.546 1.00 97.75 75 TYR A N 1
ATOM 591 C CA . TYR A 1 75 ? 7.664 8.750 1.659 1.00 97.75 75 TYR A CA 1
ATOM 592 C C . TYR A 1 75 ? 8.118 10.184 1.929 1.00 97.75 75 TYR A C 1
ATOM 594 O O . TYR A 1 75 ? 7.489 11.129 1.455 1.00 97.75 75 TYR A O 1
ATOM 602 N N . ALA A 1 76 ? 9.211 10.332 2.682 1.00 95.88 76 ALA A N 1
ATOM 603 C CA . ALA A 1 76 ? 9.797 11.640 2.983 1.00 95.88 76 ALA A CA 1
ATOM 604 C C . ALA A 1 76 ? 10.339 12.327 1.718 1.00 95.88 76 ALA A C 1
ATOM 606 O O . ALA A 1 76 ? 10.252 13.543 1.562 1.00 95.88 76 ALA A O 1
ATOM 607 N N . GLU A 1 77 ? 10.879 11.526 0.799 1.00 94.56 77 GLU A N 1
ATOM 608 C CA . GLU A 1 77 ? 11.425 11.958 -0.483 1.00 94.56 77 GLU A CA 1
ATOM 609 C C . GLU A 1 77 ? 10.821 11.123 -1.614 1.00 94.56 77 GLU A C 1
ATOM 611 O O . GLU A 1 77 ? 10.390 9.984 -1.398 1.00 94.56 77 GLU A O 1
ATOM 616 N N . ASN A 1 78 ? 10.810 11.679 -2.829 1.00 95.12 78 ASN A N 1
ATOM 617 C CA . ASN A 1 78 ? 10.396 10.934 -4.014 1.00 95.12 78 ASN A CA 1
ATOM 618 C C . ASN A 1 78 ? 11.298 9.711 -4.203 1.00 95.12 78 ASN A C 1
ATOM 620 O O . ASN A 1 78 ? 12.522 9.816 -4.225 1.00 95.12 78 ASN A O 1
ATOM 624 N N . GLN A 1 79 ? 10.661 8.564 -4.376 1.00 96.50 79 GLN A N 1
ATOM 625 C CA . GLN A 1 79 ? 11.293 7.294 -4.680 1.00 96.50 79 GLN A CA 1
ATOM 626 C C . GLN A 1 79 ? 11.229 7.030 -6.183 1.00 96.50 79 GLN A C 1
ATOM 628 O O . GLN A 1 79 ? 10.400 7.612 -6.886 1.00 96.50 79 GLN A O 1
ATOM 633 N N . SER A 1 80 ? 12.075 6.122 -6.670 1.00 94.75 80 SER A N 1
ATOM 634 C CA . SER A 1 80 ? 12.058 5.663 -8.058 1.00 94.75 80 SER A CA 1
ATOM 635 C C . SER A 1 80 ? 12.269 4.157 -8.121 1.00 94.75 80 SER A C 1
ATOM 637 O O . SER A 1 80 ? 13.151 3.621 -7.451 1.00 94.75 80 SER A O 1
ATOM 639 N N . CYS A 1 81 ? 11.452 3.471 -8.916 1.00 93.81 81 CYS A N 1
ATOM 640 C CA . CYS A 1 81 ? 11.539 2.030 -9.136 1.00 93.81 81 CYS A CA 1
ATOM 641 C C . CYS A 1 81 ? 11.302 1.737 -10.622 1.00 93.81 81 CYS A C 1
ATOM 643 O O . CYS A 1 81 ? 10.234 2.048 -11.157 1.00 93.81 81 CYS A O 1
ATOM 645 N N . PHE A 1 82 ? 12.300 1.176 -11.306 1.00 90.94 82 PHE A N 1
ATOM 646 C CA . PHE A 1 82 ? 12.301 0.918 -12.755 1.00 90.94 82 PHE A CA 1
ATOM 647 C C . PHE A 1 82 ? 11.967 2.164 -13.585 1.00 90.94 82 PHE A C 1
ATOM 649 O O . PHE A 1 82 ? 11.178 2.116 -14.533 1.00 90.94 82 PHE A O 1
ATOM 656 N N . GLY A 1 83 ? 12.545 3.304 -13.190 1.00 90.25 83 GLY A N 1
ATOM 657 C CA . GLY A 1 83 ? 12.306 4.614 -13.807 1.00 90.25 83 GLY A CA 1
ATOM 658 C C . GLY A 1 83 ? 10.883 5.160 -13.632 1.00 90.25 83 GLY A C 1
ATOM 659 O O . GLY A 1 83 ? 10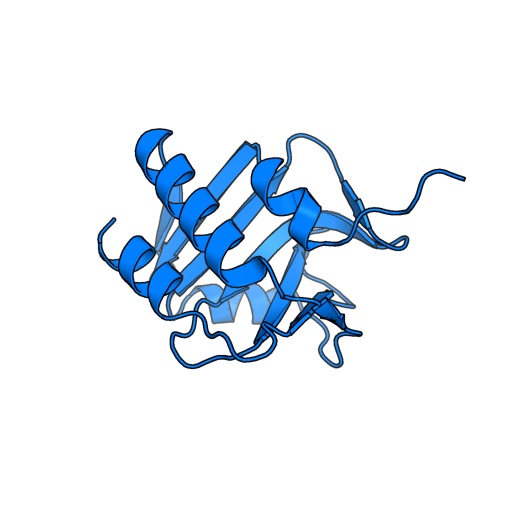.474 6.049 -14.380 1.00 90.25 83 GLY A O 1
ATOM 660 N N . MET A 1 84 ? 10.103 4.612 -12.695 1.00 92.38 84 MET A N 1
ATOM 661 C CA . MET A 1 84 ? 8.796 5.140 -12.314 1.00 92.38 84 MET A CA 1
ATOM 662 C C . MET A 1 84 ? 8.881 5.789 -10.937 1.00 92.38 84 MET A C 1
ATOM 664 O O . MET A 1 84 ? 9.018 5.103 -9.923 1.00 92.38 84 MET A O 1
ATOM 668 N N . ASP A 1 85 ? 8.758 7.112 -10.920 1.00 95.19 85 ASP A N 1
ATOM 669 C CA . ASP A 1 85 ? 8.835 7.899 -9.697 1.00 95.19 85 ASP A CA 1
ATOM 670 C C . ASP A 1 85 ? 7.511 7.903 -8.923 1.00 95.19 85 ASP A C 1
ATOM 672 O O . ASP A 1 85 ? 6.419 7.811 -9.512 1.00 95.19 85 ASP A O 1
ATOM 676 N N . PHE A 1 86 ? 7.613 8.035 -7.598 1.00 97.00 86 PHE A N 1
ATOM 677 C CA . PHE A 1 86 ? 6.472 8.131 -6.694 1.00 97.00 86 PHE A CA 1
ATOM 678 C C . PHE A 1 86 ? 6.814 8.820 -5.367 1.00 97.00 86 PHE A C 1
ATOM 680 O O . PHE A 1 86 ? 7.885 8.626 -4.803 1.00 97.00 86 PHE A O 1
ATOM 687 N N . SER A 1 87 ? 5.872 9.598 -4.840 1.00 97.38 87 SER A N 1
ATOM 688 C CA . SER A 1 87 ? 5.902 10.138 -3.473 1.00 97.38 87 SER A CA 1
ATOM 689 C C . SER A 1 87 ? 5.041 9.315 -2.510 1.00 97.38 87 SER A C 1
ATOM 691 O O . SER A 1 87 ? 5.150 9.446 -1.292 1.00 97.38 87 SER A O 1
ATOM 693 N N . GLU A 1 88 ? 4.155 8.473 -3.051 1.00 98.06 88 GLU A N 1
ATOM 694 C CA . GLU A 1 88 ? 3.279 7.593 -2.286 1.00 98.06 88 GLU A CA 1
ATOM 695 C C . GLU A 1 88 ? 2.900 6.346 -3.092 1.00 98.06 88 GLU A C 1
ATOM 697 O O . GLU A 1 88 ? 2.746 6.417 -4.314 1.00 98.06 88 GLU A O 1
ATOM 702 N N . LEU A 1 89 ? 2.680 5.228 -2.401 1.00 97.81 89 LEU A N 1
ATOM 703 C CA . LEU A 1 89 ? 2.032 4.037 -2.946 1.00 97.81 89 LEU A CA 1
ATOM 704 C C . LEU A 1 89 ? 0.702 3.791 -2.243 1.00 97.81 89 LEU A C 1
ATOM 706 O O . LEU A 1 89 ? 0.640 3.790 -1.016 1.00 97.81 89 LEU A O 1
ATOM 710 N N . ALA A 1 90 ? -0.345 3.522 -3.014 1.00 97.88 90 ALA A N 1
ATOM 711 C CA . ALA A 1 90 ? -1.667 3.215 -2.501 1.00 97.88 90 ALA A CA 1
ATOM 712 C C . ALA A 1 90 ? -2.217 1.913 -3.080 1.00 97.88 90 ALA A C 1
ATOM 714 O O . ALA A 1 90 ? -2.052 1.644 -4.270 1.00 97.88 90 ALA A O 1
ATOM 715 N N . PHE A 1 91 ? -2.895 1.119 -2.257 1.00 97.75 91 PHE A N 1
ATOM 716 C CA . PHE A 1 91 ? -3.522 -0.126 -2.697 1.00 97.75 91 PHE A CA 1
ATOM 717 C C . PHE A 1 91 ? -4.717 -0.507 -1.823 1.00 97.75 91 PHE A C 1
ATOM 719 O O . PHE A 1 91 ? -4.749 -0.220 -0.622 1.00 97.75 91 PHE A O 1
ATOM 726 N N . GLU A 1 92 ? -5.694 -1.163 -2.444 1.00 97.75 92 GLU A N 1
ATOM 727 C CA . GLU A 1 92 ? -6.832 -1.767 -1.758 1.00 97.75 92 GLU A CA 1
ATOM 728 C C . GLU A 1 92 ? -6.414 -3.104 -1.140 1.00 97.75 92 GLU A C 1
ATOM 730 O O . GLU A 1 92 ? -5.678 -3.882 -1.750 1.00 97.75 92 GLU A O 1
ATOM 735 N N . VAL A 1 93 ? -6.901 -3.385 0.064 1.00 98.12 93 VAL A N 1
ATOM 736 C CA . VAL A 1 93 ? -6.682 -4.642 0.776 1.00 98.12 93 VAL A CA 1
ATOM 737 C C . VAL A 1 93 ? -7.960 -5.464 0.713 1.00 98.12 93 VAL A C 1
ATOM 739 O O . VAL A 1 93 ? -8.879 -5.272 1.508 1.00 98.12 93 VAL A O 1
ATOM 742 N N . VAL A 1 94 ? -8.000 -6.404 -0.231 1.00 97.88 94 VAL A N 1
ATOM 743 C CA . VAL A 1 94 ? -9.122 -7.329 -0.416 1.00 97.88 94 VAL A CA 1
ATOM 744 C C . VAL A 1 94 ? -8.678 -8.725 0.026 1.00 97.88 94 VAL A C 1
ATOM 746 O O . VAL A 1 94 ? -7.769 -9.269 -0.596 1.00 97.88 94 VAL A O 1
ATOM 749 N N . PRO A 1 95 ? -9.289 -9.330 1.066 1.00 97.81 95 PRO A N 1
ATOM 750 C CA . PRO A 1 95 ? -8.747 -10.516 1.734 1.00 97.81 95 PRO A CA 1
ATOM 751 C C . PRO A 1 95 ? -8.343 -11.648 0.779 1.00 97.81 95 PRO A C 1
ATOM 753 O O . PRO A 1 95 ? -7.229 -12.146 0.857 1.00 97.81 95 PRO A O 1
ATOM 756 N N . GLU A 1 96 ? -9.219 -12.005 -0.159 1.00 97.69 96 GLU A N 1
ATOM 757 C CA . GLU A 1 96 ? -9.038 -13.162 -1.049 1.00 97.69 96 GLU A CA 1
ATOM 758 C C . GLU A 1 96 ? -8.170 -12.870 -2.286 1.00 97.69 96 GLU A C 1
ATOM 760 O O . GLU A 1 96 ? -7.995 -13.736 -3.145 1.00 97.69 96 GLU A O 1
ATOM 765 N N . TYR A 1 97 ? -7.660 -11.646 -2.447 1.00 97.69 97 TYR A N 1
ATOM 766 C CA . TYR A 1 97 ? -6.841 -11.311 -3.609 1.00 97.69 97 TYR A CA 1
ATOM 767 C C . TYR A 1 97 ? -5.432 -11.877 -3.455 1.00 97.69 97 TYR A C 1
ATOM 769 O O . TYR A 1 97 ? -4.756 -11.655 -2.458 1.00 97.69 97 TYR A O 1
ATOM 777 N N . MET A 1 98 ? -4.970 -12.577 -4.490 1.00 97.12 98 MET A N 1
ATOM 778 C CA . MET A 1 98 ? -3.631 -13.183 -4.553 1.00 97.12 98 MET A CA 1
ATOM 779 C C . MET A 1 98 ? -2.606 -12.278 -5.254 1.00 97.12 98 MET A C 1
ATOM 781 O O . MET A 1 98 ? -1.501 -12.692 -5.595 1.00 97.12 98 MET A O 1
ATOM 785 N N . GLY A 1 99 ? -2.986 -11.033 -5.516 1.00 96.50 99 GLY A N 1
ATOM 786 C CA . GLY A 1 99 ? -2.144 -10.009 -6.102 1.00 96.50 99 GLY A CA 1
ATOM 787 C C . GLY A 1 99 ? -2.904 -8.697 -6.198 1.00 96.50 99 GLY A C 1
ATOM 788 O O . GLY A 1 99 ? -4.135 -8.678 -6.140 1.00 96.50 99 GLY A O 1
ATOM 789 N N . PHE A 1 100 ? -2.178 -7.592 -6.293 1.00 96.31 100 PHE A N 1
ATOM 790 C CA . PHE A 1 100 ? -2.783 -6.267 -6.209 1.00 96.31 100 PHE A CA 1
ATOM 791 C C . PHE A 1 100 ? -1.983 -5.215 -6.971 1.00 96.31 100 PHE A C 1
ATOM 793 O O . PHE A 1 100 ? -0.780 -5.351 -7.206 1.00 96.31 100 PHE A O 1
ATOM 800 N N . ASN A 1 101 ? -2.683 -4.148 -7.360 1.00 95.88 101 ASN A N 1
ATOM 801 C CA . ASN A 1 101 ? -2.070 -2.972 -7.961 1.00 95.88 101 ASN A CA 1
ATOM 802 C C . ASN A 1 101 ? -1.603 -2.007 -6.869 1.00 95.88 101 ASN A C 1
ATOM 804 O O . ASN A 1 101 ? -2.351 -1.697 -5.945 1.00 95.88 101 ASN A O 1
ATOM 808 N N . LEU A 1 102 ? -0.396 -1.484 -7.040 1.00 96.06 102 LEU A N 1
ATOM 809 C CA . LEU A 1 102 ? 0.154 -0.363 -6.291 1.00 96.06 102 LEU A CA 1
ATOM 810 C C . LEU A 1 102 ? 0.021 0.892 -7.156 1.00 96.06 102 LEU A C 1
ATOM 812 O O . LEU A 1 102 ? 0.782 1.106 -8.107 1.00 96.06 102 LEU A O 1
ATOM 816 N N . CYS A 1 103 ? -0.977 1.705 -6.834 1.00 96.81 103 CYS A N 1
ATOM 817 C CA . CYS A 1 103 ? -1.205 3.007 -7.437 1.00 96.81 103 CYS A CA 1
ATOM 818 C C . CYS A 1 103 ? -0.169 3.990 -6.898 1.00 96.81 103 CYS A C 1
ATOM 820 O O . CYS A 1 103 ? -0.156 4.302 -5.710 1.00 96.81 103 CYS A O 1
ATOM 822 N N . ARG A 1 104 ? 0.691 4.503 -7.774 1.00 95.94 104 ARG A N 1
ATOM 823 C CA . ARG A 1 104 ? 1.681 5.514 -7.405 1.00 95.94 104 ARG A CA 1
ATOM 824 C C . ARG A 1 104 ? 1.095 6.920 -7.469 1.00 95.94 104 ARG A C 1
ATOM 826 O O . ARG A 1 104 ? 0.450 7.265 -8.459 1.00 9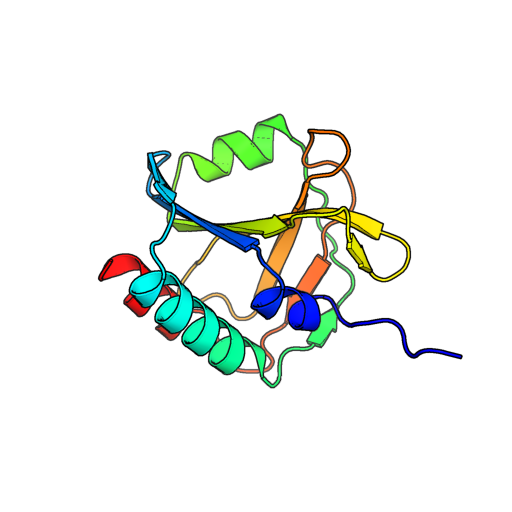5.94 104 ARG A O 1
ATOM 833 N N . LEU A 1 105 ? 1.351 7.725 -6.446 1.00 97.44 105 LEU A N 1
ATOM 834 C CA . LEU A 1 105 ? 1.166 9.171 -6.498 1.00 97.44 105 LEU A CA 1
ATOM 835 C C . LEU A 1 105 ? 2.471 9.799 -6.981 1.00 97.44 105 LEU A C 1
ATOM 837 O O . LEU A 1 105 ? 3.527 9.537 -6.407 1.00 97.44 105 LEU A O 1
ATOM 841 N N . TYR A 1 106 ? 2.405 10.638 -8.005 1.00 95.50 106 TYR A N 1
ATOM 842 C CA . TYR A 1 106 ? 3.543 11.423 -8.473 1.00 95.50 106 TYR A CA 1
ATOM 843 C C . TYR A 1 106 ? 3.051 12.788 -8.941 1.00 95.50 106 TYR A C 1
ATOM 845 O O . TYR A 1 106 ? 1.979 12.878 -9.536 1.00 95.50 106 TYR A O 1
ATOM 853 N N . GLU A 1 107 ? 3.791 13.849 -8.609 1.00 94.56 107 GLU A N 1
ATOM 854 C CA . GLU A 1 107 ? 3.414 15.239 -8.922 1.00 94.56 107 GLU A CA 1
ATOM 855 C C . GLU A 1 107 ? 1.964 15.590 -8.518 1.00 94.56 107 GLU A C 1
ATOM 857 O O . GLU A 1 107 ? 1.271 16.365 -9.172 1.00 94.56 107 GLU A O 1
ATOM 862 N N . GLY A 1 108 ? 1.493 15.006 -7.410 1.00 95.00 108 GLY A N 1
ATOM 863 C CA . GLY A 1 108 ? 0.175 15.279 -6.834 1.00 95.00 108 GLY A CA 1
ATOM 864 C C . GLY A 1 108 ? -0.990 14.453 -7.392 1.00 95.00 108 GLY A C 1
ATOM 865 O O . GLY A 1 108 ? -2.113 14.645 -6.922 1.00 95.00 108 GLY A O 1
ATOM 866 N N . ALA A 1 109 ? -0.761 13.515 -8.320 1.00 96.56 109 ALA A N 1
ATOM 867 C CA . ALA A 1 109 ? -1.836 12.724 -8.925 1.00 96.56 109 ALA A CA 1
ATOM 868 C C . ALA A 1 109 ? -1.516 11.222 -9.053 1.00 96.56 109 ALA A C 1
ATOM 870 O O . ALA A 1 109 ? -0.376 10.833 -9.319 1.00 96.56 109 ALA A O 1
ATOM 871 N N . TYR A 1 110 ? -2.538 10.367 -8.911 1.00 95.31 110 TYR A N 1
ATOM 872 C CA . TYR A 1 110 ? -2.443 8.940 -9.244 1.00 95.31 110 TYR A CA 1
ATOM 873 C C . TYR A 1 110 ? -2.693 8.753 -10.737 1.00 95.31 110 TYR A C 1
ATOM 875 O O . TYR A 1 110 ? -3.838 8.633 -11.173 1.00 95.31 110 TYR A O 1
ATOM 883 N N . THR A 1 111 ? -1.633 8.776 -11.544 1.00 89.75 111 THR A N 1
ATOM 884 C CA . THR A 1 111 ? -1.780 8.677 -13.001 1.00 89.75 111 THR A CA 1
ATOM 885 C C . THR A 1 111 ? -0.790 7.719 -13.653 1.00 89.75 111 THR A C 1
ATOM 887 O O . THR A 1 111 ? 0.390 7.626 -13.298 1.00 89.75 111 THR A O 1
ATOM 890 N N . GLY A 1 112 ? -1.273 7.031 -14.685 1.00 90.06 112 GLY A N 1
ATOM 891 C CA . GLY A 1 112 ? -0.452 6.200 -15.555 1.00 90.06 112 GLY A CA 1
ATOM 892 C C . GLY A 1 112 ? -0.229 4.802 -14.995 1.00 90.06 112 GLY A C 1
ATOM 893 O O . GLY A 1 112 ? -1.110 4.220 -14.374 1.00 90.06 112 GLY A O 1
ATOM 894 N N . ARG A 1 113 ? 0.933 4.216 -15.287 1.00 92.00 113 ARG A N 1
ATOM 895 C CA . ARG A 1 113 ? 1.213 2.818 -14.940 1.00 92.00 113 ARG A CA 1
ATOM 896 C C . ARG A 1 113 ? 1.336 2.632 -13.428 1.00 92.00 113 ARG A C 1
ATOM 898 O O . ARG A 1 113 ? 2.034 3.405 -12.767 1.00 92.00 113 ARG A O 1
ATOM 905 N N . CYS A 1 114 ? 0.687 1.584 -12.931 1.00 93.12 114 CYS A N 1
ATOM 906 C CA . CYS A 1 114 ? 0.859 1.064 -11.579 1.00 93.12 114 CYS A CA 1
ATOM 907 C C . CYS A 1 114 ? 2.002 0.038 -11.537 1.00 93.12 114 CYS A C 1
ATOM 909 O O .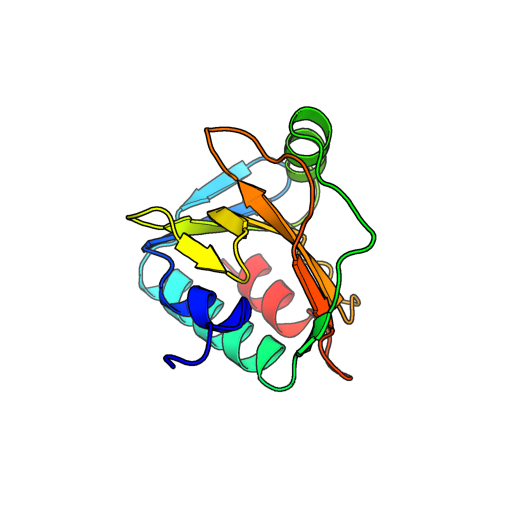 CYS A 1 114 ? 2.479 -0.424 -12.577 1.00 93.12 114 CYS A O 1
ATOM 911 N N . PHE A 1 115 ? 2.397 -0.366 -10.332 1.00 94.94 115 PHE A N 1
ATOM 912 C CA . PHE A 1 115 ? 3.091 -1.642 -10.141 1.00 94.94 115 PHE A CA 1
ATOM 913 C C . PHE A 1 115 ? 2.051 -2.724 -9.840 1.00 94.94 115 PHE A C 1
ATOM 915 O O . PHE A 1 115 ? 1.001 -2.420 -9.276 1.00 94.94 115 PHE A O 1
ATOM 922 N N . TYR A 1 116 ? 2.323 -3.975 -10.203 1.00 96.38 116 TYR A N 1
ATOM 923 C CA . TYR A 1 116 ? 1.500 -5.106 -9.783 1.00 96.38 116 TYR A CA 1
ATOM 924 C C . TYR A 1 116 ? 2.360 -6.081 -8.998 1.00 96.38 116 TYR A C 1
ATOM 926 O O . TYR A 1 116 ? 3.456 -6.433 -9.439 1.00 96.38 116 TYR A O 1
ATOM 934 N N . LEU A 1 117 ? 1.858 -6.517 -7.849 1.00 96.50 117 LEU A N 1
ATOM 935 C CA . LEU A 1 117 ? 2.531 -7.486 -7.001 1.00 96.50 117 LEU A CA 1
ATOM 936 C C . LEU A 1 117 ? 1.708 -8.779 -6.974 1.00 96.50 117 LEU A C 1
ATOM 938 O O . LEU A 1 117 ? 0.568 -8.775 -6.517 1.00 96.50 117 LEU A O 1
ATOM 942 N N . ASP A 1 118 ? 2.273 -9.868 -7.496 1.00 97.06 118 ASP A N 1
ATOM 943 C CA . ASP A 1 118 ? 1.705 -11.223 -7.429 1.00 97.06 118 ASP A CA 1
ATOM 944 C C . ASP A 1 118 ? 2.229 -11.903 -6.160 1.00 97.06 118 ASP A C 1
ATOM 946 O O . ASP A 1 118 ? 3.442 -12.052 -6.007 1.00 97.06 118 ASP A O 1
ATOM 950 N N . LEU A 1 119 ? 1.334 -12.313 -5.259 1.00 97.00 119 LEU A N 1
ATOM 951 C CA . LEU A 1 119 ? 1.671 -12.890 -3.953 1.00 97.00 119 LEU A CA 1
ATOM 952 C C . LEU A 1 119 ? 2.105 -14.361 -4.016 1.00 97.00 119 LEU A C 1
ATOM 954 O O . LEU A 1 119 ? 2.420 -14.946 -2.981 1.00 97.00 119 LEU A O 1
ATOM 958 N N . ARG A 1 120 ? 2.125 -14.976 -5.207 1.00 94.44 120 ARG A N 1
ATOM 959 C CA . ARG A 1 120 ? 2.654 -16.329 -5.454 1.00 94.44 120 ARG A CA 1
ATOM 960 C C . ARG A 1 120 ? 2.129 -17.386 -4.478 1.00 94.44 120 ARG A C 1
ATOM 962 O O . ARG A 1 120 ? 2.886 -18.055 -3.783 1.00 94.44 120 ARG A O 1
ATOM 969 N N . GLY A 1 121 ? 0.813 -17.576 -4.480 1.00 88.81 121 GLY A N 1
ATOM 970 C CA . GLY A 1 121 ? 0.145 -18.588 -3.654 1.00 88.81 121 GLY A CA 1
ATOM 971 C C . GLY A 1 121 ? -0.281 -18.093 -2.269 1.00 88.81 121 GLY A C 1
ATOM 972 O O . GLY A 1 121 ? -0.964 -18.835 -1.568 1.00 88.81 121 GLY A O 1
ATOM 973 N N . GLY A 1 122 ? 0.072 -16.856 -1.902 1.00 95.06 122 GLY A N 1
ATOM 974 C CA . GLY A 1 122 ? -0.511 -16.130 -0.772 1.00 95.06 122 GLY A CA 1
ATOM 975 C C . GLY A 1 122 ? -1.746 -15.301 -1.149 1.00 95.06 122 GLY A C 1
ATOM 976 O O . GLY A 1 122 ? -2.163 -15.266 -2.308 1.00 95.06 122 GLY A O 1
ATOM 977 N N . ASP A 1 123 ? -2.303 -14.614 -0.154 1.00 97.88 123 ASP A N 1
ATOM 978 C CA . ASP A 1 123 ? -3.419 -13.670 -0.272 1.00 97.88 123 ASP A CA 1
ATOM 979 C C . ASP A 1 123 ? -3.310 -12.560 0.792 1.00 97.88 123 ASP A C 1
ATOM 981 O O . ASP A 1 123 ? -2.340 -12.517 1.554 1.00 97.88 123 ASP A O 1
ATOM 985 N N . MET A 1 124 ? -4.283 -11.646 0.849 1.00 98.44 124 MET A N 1
ATOM 986 C CA . MET A 1 124 ? -4.236 -10.470 1.725 1.00 98.44 124 MET A CA 1
ATOM 987 C C . MET A 1 124 ? -4.976 -10.638 3.062 1.00 98.44 124 MET A C 1
ATOM 989 O O . MET A 1 124 ? -5.097 -9.658 3.805 1.00 98.44 124 MET A O 1
ATOM 993 N N . ARG A 1 125 ? -5.475 -11.836 3.409 1.00 98.50 125 ARG A N 1
ATOM 994 C CA . ARG A 1 125 ? -6.325 -12.050 4.603 1.00 98.50 125 ARG A CA 1
ATOM 995 C C . ARG A 1 125 ? -5.647 -11.608 5.895 1.00 98.50 125 ARG A C 1
ATOM 997 O O . ARG A 1 125 ? -6.230 -10.843 6.657 1.00 98.50 125 ARG A O 1
ATOM 1004 N N . ALA A 1 126 ? -4.399 -12.023 6.112 1.00 97.00 126 ALA A N 1
ATOM 1005 C CA . ALA A 1 126 ? -3.663 -11.690 7.333 1.00 97.00 126 ALA A CA 1
ATOM 1006 C C . ALA A 1 126 ? -3.458 -10.173 7.496 1.00 97.00 126 ALA A C 1
ATOM 1008 O O . ALA A 1 126 ? -3.625 -9.626 8.588 1.00 97.00 126 ALA A O 1
ATOM 1009 N N . LEU A 1 127 ? -3.143 -9.470 6.401 1.00 98.19 127 LEU A N 1
ATOM 1010 C CA . LEU A 1 127 ? -3.033 -8.013 6.417 1.00 98.19 127 LEU A CA 1
ATOM 1011 C C . LEU A 1 127 ? -4.393 -7.371 6.717 1.00 98.19 127 LEU A C 1
ATOM 1013 O O . LEU A 1 127 ? -4.480 -6.485 7.565 1.00 98.19 127 LEU A O 1
ATOM 1017 N N . TYR A 1 128 ? -5.460 -7.843 6.073 1.00 98.38 128 TYR A N 1
ATOM 1018 C CA . TYR A 1 128 ? -6.814 -7.343 6.295 1.00 98.38 128 TYR A CA 1
ATOM 1019 C C . TYR A 1 128 ? -7.277 -7.497 7.754 1.00 98.38 128 TYR A C 1
ATOM 1021 O O . TYR A 1 128 ? -7.843 -6.565 8.331 1.00 98.38 128 TYR A O 1
ATOM 1029 N N . GLU A 1 129 ? -7.005 -8.639 8.387 1.00 98.06 129 GLU A N 1
ATOM 1030 C CA . GLU A 1 129 ? -7.307 -8.884 9.805 1.00 98.06 129 GLU A CA 1
ATOM 1031 C C . GLU A 1 129 ? -6.567 -7.905 10.723 1.00 98.06 129 GLU A C 1
ATOM 1033 O O . GLU A 1 129 ? -7.170 -7.302 11.618 1.00 98.06 129 GLU A O 1
ATOM 1038 N N . VAL A 1 130 ? -5.274 -7.671 10.467 1.00 97.94 130 VAL A N 1
ATOM 1039 C CA . VAL A 1 130 ? -4.503 -6.661 11.205 1.00 97.94 130 VAL A CA 1
ATOM 1040 C C . VAL A 1 130 ? -5.157 -5.296 11.046 1.00 97.94 130 VAL A C 1
ATOM 1042 O O . VAL A 1 130 ? -5.421 -4.634 12.049 1.00 97.94 130 VAL A O 1
ATOM 1045 N N . LEU A 1 131 ? -5.470 -4.888 9.816 1.00 97.19 131 LEU A N 1
ATOM 1046 C CA . LEU A 1 131 ? -6.043 -3.575 9.548 1.00 97.19 131 LEU A CA 1
ATOM 1047 C C . LEU A 1 131 ? -7.413 -3.387 10.178 1.00 97.19 131 LEU A C 1
ATOM 1049 O O . LEU A 1 131 ? -7.655 -2.313 10.711 1.00 97.19 131 LEU A O 1
ATOM 1053 N N . THR A 1 132 ? -8.292 -4.383 10.159 1.00 94.75 132 THR A N 1
ATOM 1054 C CA . THR A 1 132 ? -9.648 -4.272 10.727 1.00 94.75 132 THR A CA 1
ATOM 1055 C C . THR A 1 132 ? -9.670 -4.283 12.256 1.00 94.75 132 THR A C 1
ATOM 1057 O O . THR A 1 132 ? -10.627 -3.787 12.849 1.00 94.75 132 THR A O 1
ATOM 1060 N N . SER A 1 133 ? -8.598 -4.753 12.897 1.00 94.81 133 SER A N 1
ATOM 1061 C CA . SER A 1 133 ? -8.430 -4.707 14.357 1.00 94.81 133 SER A CA 1
ATOM 1062 C C . SER A 1 133 ? -7.902 -3.372 14.916 1.00 94.81 133 SER A C 1
ATOM 1064 O O . SER A 1 133 ? -7.858 -3.199 16.136 1.00 94.81 133 SER A O 1
ATOM 1066 N N . LEU A 1 134 ? -7.477 -2.440 14.048 1.00 91.88 134 LEU A N 1
ATOM 1067 C CA . LEU A 1 134 ? -6.959 -1.106 14.415 1.00 91.88 134 LEU A CA 1
ATOM 1068 C C . LEU A 1 134 ? -8.057 -0.049 14.586 1.00 91.88 134 LEU A C 1
ATOM 1070 O O . LEU A 1 134 ? -7.728 1.021 15.153 1.00 91.88 134 LEU A O 1
#

pLDDT: mean 94.57, std 6.9, range [47.41, 98.5]

Secondary structure (DSSP, 8-state):
-PPPPPGGGGGGG-SEEEEEETTEEEEPPHHHHHHHHHHHHHHHTT-EEEEEEEEE-HHHHHHHTTSSEEEEEEEEEEEEETTEEEEEEEEE--TT-SEEEEEEEETTEE-EEEEEEE-TT--SHHHHHHHHT-

Organism: NCBI:txid2508949

Sequence (134 aa):
MEEEKDIKQFFPEAETIILLREGTEKILGETARKKVLSALESMSENAVQMPAFGVSIDELTRKDMQKGVWLRLSYAENQSCFGMDFSELAFEVVPEYMGFNLCRLYEGAYTGRCFYLDLRGGDMRALYEVLTSL

Foldseek 3Di:
DPDFDDPLVCLVQFPWKWKFALNDIDIDDPVLSVLLSVLSCVQQVVKDKDWDPDWDDFVVVSVPSNHAIKMKRAHPDWDAGPNDIARIWMWHQDFADQKTWTQGDDPRGRGTTTIIIGSPPGGRNSSVVSSVVD

Radius of gyration: 13.75 Å; chains: 1; bounding box: 40×34×34 Å